Protein AF-A0A373VS56-F1 (afdb_monomer_lite)

Foldseek 3Di:
DVVVCVPCVVVVVVVVVVVVVVVVVVVVCVVVVVVPDDPDPPPPDPVVVVVVVVVVLFEKDKDADQEAEAEQPPPVDDPLVRIWIATSVRHTPSVQKDKDWDDDSNDFDKTKIKIWGAHPVRDIDIGIHIYGRD

Secondary structure (DSSP, 8-state):
-HHHHHHHHHHHHHHHHHHHHHHHHHHHHHHHHHHHS-----SPPHHHHHHHHHHHHT--EEES-SEEEE-TT-TT--GGGG-EEE-TTS-B-GGG-EEE----TTS-EEEEEEEEEE-TTS-EEEEEEEEEE-

Sequence (134 aa):
MEVFLSEHGQTIQYAVIGVIIVALISIITNTSIKKIMPAYNCEGSNTNREFSEEYKKKCPIIVGDDVIYVTYLDKSFDVTNQISARDYDGKDITDKLKIYGDVDVFHRGVYNIKCIVRGESGIKSIRNMNVVVE

pLDDT: mean 85.45, std 12.65, range [51.25, 96.94]

Structure (mmCIF, N/CA/C/O backbone):
data_AF-A0A373VS56-F1
#
_entry.id   AF-A0A373VS56-F1
#
loop_
_atom_site.group_PDB
_atom_site.id
_atom_site.type_symbol
_atom_site.label_atom_id
_atom_site.label_alt_id
_atom_site.label_comp_id
_atom_site.label_asym_id
_atom_site.label_entity_id
_atom_site.label_seq_id
_atom_site.pdbx_PDB_ins_code
_atom_site.Cartn_x
_atom_site.Cartn_y
_atom_site.Cartn_z
_atom_site.occupancy
_atom_site.B_iso_or_equiv
_atom_site.auth_seq_id
_atom_site.auth_comp_id
_atom_site.auth_asym_id
_atom_site.auth_atom_id
_atom_site.pdbx_PDB_model_num
ATOM 1 N N . MET A 1 1 ? 10.595 -31.840 -73.705 1.00 51.25 1 MET A N 1
ATOM 2 C CA . MET A 1 1 ? 11.335 -30.992 -72.742 1.00 51.25 1 MET A CA 1
ATOM 3 C C . MET A 1 1 ? 12.158 -29.913 -73.447 1.00 51.25 1 MET A C 1
ATOM 5 O O . MET A 1 1 ? 12.313 -28.844 -72.885 1.00 51.25 1 MET A O 1
ATOM 9 N N . GLU A 1 2 ? 12.610 -30.142 -74.686 1.00 51.72 2 GLU A N 1
ATOM 10 C CA . GLU A 1 2 ? 13.379 -29.150 -75.461 1.00 51.72 2 GLU A CA 1
ATOM 11 C C . GLU A 1 2 ? 12.526 -28.016 -76.066 1.00 51.72 2 GLU A C 1
ATOM 13 O O . GLU A 1 2 ? 12.972 -26.878 -76.107 1.00 51.72 2 GLU A O 1
ATOM 18 N N . VAL A 1 3 ? 11.265 -28.280 -76.434 1.00 51.56 3 VAL A N 1
ATOM 19 C CA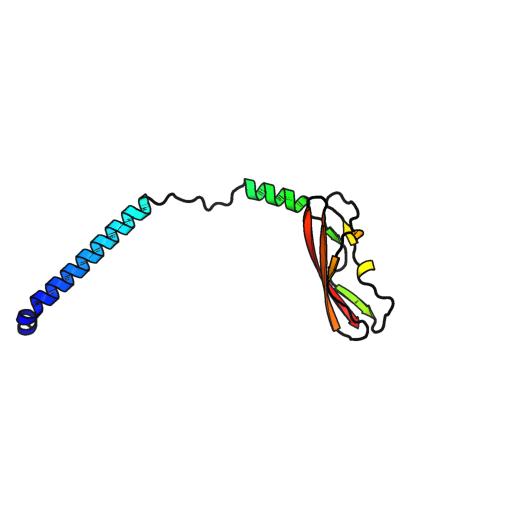 . VAL A 1 3 ? 10.365 -27.271 -77.046 1.00 51.56 3 VAL A CA 1
ATOM 20 C C . VAL A 1 3 ? 9.879 -26.204 -76.045 1.00 51.56 3 VAL A C 1
ATOM 22 O O . VAL A 1 3 ? 9.588 -25.076 -76.417 1.00 51.56 3 VAL A O 1
ATOM 25 N N . PHE A 1 4 ? 9.846 -26.517 -74.744 1.00 52.69 4 PHE A N 1
ATOM 26 C CA . PHE A 1 4 ? 9.413 -25.568 -73.701 1.00 52.69 4 PHE A CA 1
ATOM 27 C C . PHE A 1 4 ? 10.501 -24.530 -73.368 1.00 52.69 4 PHE A C 1
ATOM 29 O O . PHE A 1 4 ? 10.212 -23.422 -72.920 1.00 52.69 4 PHE A O 1
ATOM 36 N N . LEU A 1 5 ? 11.768 -24.887 -73.611 1.00 53.88 5 LEU A N 1
ATOM 37 C CA . LEU A 1 5 ? 12.928 -24.022 -73.403 1.00 53.88 5 LEU A CA 1
ATOM 38 C C . LEU A 1 5 ? 13.163 -23.064 -74.582 1.00 53.88 5 LEU A C 1
ATOM 40 O O . LEU A 1 5 ? 13.807 -22.040 -74.383 1.00 53.88 5 LEU A O 1
ATOM 44 N N . SER A 1 6 ? 12.631 -23.339 -75.781 1.00 57.75 6 SER A N 1
ATOM 45 C CA . SER A 1 6 ? 12.820 -22.463 -76.948 1.00 57.75 6 SER A CA 1
ATOM 46 C C . SER A 1 6 ? 11.891 -21.244 -76.970 1.00 57.75 6 SER A C 1
ATOM 48 O O . SER A 1 6 ? 12.326 -20.183 -77.405 1.00 57.75 6 SER A O 1
ATOM 50 N N . GLU A 1 7 ? 10.648 -21.350 -76.478 1.00 61.88 7 GLU A N 1
ATOM 51 C CA . GLU A 1 7 ? 9.705 -20.209 -76.432 1.00 61.88 7 GLU A CA 1
ATOM 52 C C . GLU A 1 7 ? 9.760 -19.414 -75.117 1.00 61.88 7 GLU A C 1
ATOM 54 O O . GLU A 1 7 ? 9.569 -18.200 -75.120 1.00 61.88 7 GLU A O 1
ATOM 59 N N . HIS A 1 8 ? 10.061 -20.064 -73.986 1.00 62.69 8 HIS A N 1
ATOM 60 C CA . HIS A 1 8 ? 10.073 -19.423 -72.660 1.00 62.69 8 HIS A CA 1
ATOM 61 C C . HIS A 1 8 ? 11.460 -19.369 -71.999 1.00 62.69 8 HIS A C 1
ATOM 63 O O . HIS A 1 8 ? 11.596 -18.848 -70.889 1.00 62.69 8 HIS A O 1
ATOM 69 N N . GLY A 1 9 ? 12.512 -19.866 -72.663 1.00 67.75 9 GLY A N 1
ATOM 70 C CA . GLY A 1 9 ? 13.869 -19.939 -72.106 1.00 67.75 9 GLY A CA 1
ATOM 71 C C . GLY A 1 9 ? 14.466 -18.583 -71.743 1.00 67.75 9 GLY A C 1
ATOM 72 O O . GLY A 1 9 ? 15.095 -18.463 -70.695 1.00 67.75 9 GLY A O 1
ATOM 73 N N . GLN A 1 10 ? 14.202 -17.540 -72.538 1.00 72.44 10 GLN A N 1
ATOM 74 C CA . GLN A 1 10 ? 14.635 -16.177 -72.209 1.00 72.44 10 GLN A CA 1
ATOM 75 C C . GLN A 1 10 ? 13.949 -15.657 -70.942 1.00 72.44 10 GLN A C 1
ATOM 77 O O . GLN A 1 10 ? 14.613 -15.117 -70.062 1.00 72.44 10 GLN A O 1
ATOM 82 N N . THR A 1 11 ? 12.638 -15.866 -70.796 1.00 76.06 11 THR A N 1
ATOM 83 C CA . THR A 1 11 ? 11.886 -15.452 -69.601 1.00 76.06 11 THR A CA 1
ATOM 84 C C . THR A 1 11 ? 12.387 -16.168 -68.347 1.00 76.06 11 THR A C 1
ATOM 86 O O . THR A 1 11 ? 12.578 -15.530 -67.312 1.00 76.06 11 THR A O 1
ATOM 89 N N . ILE A 1 12 ? 12.671 -17.471 -68.444 1.00 80.69 12 ILE A N 1
ATOM 90 C CA . ILE A 1 12 ? 13.247 -18.260 -67.346 1.00 80.69 12 ILE A CA 1
ATOM 91 C C . ILE A 1 12 ? 14.658 -17.757 -67.009 1.00 80.69 12 ILE A C 1
ATOM 93 O O . ILE A 1 12 ? 14.987 -17.584 -65.837 1.00 80.69 12 ILE A O 1
ATOM 97 N N . GLN A 1 13 ? 15.476 -17.440 -68.014 1.00 80.00 13 GLN A N 1
ATOM 98 C CA . GLN A 1 13 ? 16.820 -16.900 -67.815 1.00 80.00 13 GLN A CA 1
ATOM 99 C C . GLN A 1 13 ? 16.796 -15.525 -67.126 1.00 80.00 13 GLN A C 1
ATOM 101 O O . GLN A 1 13 ? 17.538 -15.313 -66.167 1.00 80.00 13 GLN A O 1
ATOM 106 N N . TYR A 1 14 ? 15.922 -14.605 -67.549 1.00 84.81 14 TYR A N 1
ATOM 107 C CA . TYR A 1 14 ? 15.771 -13.299 -66.895 1.00 84.81 14 TYR A CA 1
ATOM 108 C C . TYR A 1 14 ? 15.230 -13.420 -65.466 1.00 84.81 14 TYR A C 1
ATOM 110 O O . TYR A 1 14 ? 15.678 -12.683 -64.587 1.00 84.81 14 TYR A O 1
ATOM 118 N N . ALA A 1 15 ? 14.331 -14.374 -65.200 1.00 85.06 15 ALA A N 1
ATOM 119 C CA . ALA A 1 15 ? 13.852 -14.651 -63.847 1.00 85.06 15 ALA A CA 1
ATOM 120 C C . ALA A 1 15 ? 14.990 -15.132 -62.930 1.00 85.06 15 ALA A C 1
ATOM 122 O O . ALA A 1 15 ? 15.138 -14.629 -61.816 1.00 85.06 15 ALA A O 1
ATOM 123 N N . VAL A 1 16 ? 15.844 -16.041 -63.414 1.00 87.56 16 VAL A N 1
ATOM 124 C CA . VAL A 1 16 ? 17.015 -16.530 -62.665 1.00 87.56 16 VAL A CA 1
ATOM 125 C C . VAL A 1 16 ? 18.009 -15.396 -62.391 1.00 87.56 16 VAL A C 1
ATOM 127 O O . VAL A 1 16 ? 18.465 -15.244 -61.259 1.00 87.56 16 VAL A O 1
ATOM 130 N N . ILE A 1 17 ? 18.294 -14.547 -63.384 1.00 88.19 17 ILE A N 1
ATOM 131 C CA . ILE A 1 17 ? 19.169 -13.375 -63.214 1.00 88.19 17 ILE A CA 1
ATOM 132 C C . ILE A 1 17 ? 18.586 -12.398 -62.182 1.00 88.19 17 ILE A C 1
ATOM 134 O O . ILE A 1 17 ? 19.315 -11.915 -61.316 1.00 88.19 17 ILE A O 1
ATOM 138 N N . GLY A 1 18 ? 17.275 -12.141 -62.222 1.00 86.56 18 GLY A N 1
ATOM 139 C CA . GLY A 1 18 ? 16.598 -11.267 -61.263 1.00 86.56 18 GLY A CA 1
ATOM 140 C C . GLY A 1 18 ? 16.722 -11.760 -59.819 1.00 86.56 18 GLY A C 1
ATOM 141 O O . GLY A 1 18 ? 17.063 -10.981 -58.929 1.00 86.56 18 GLY A O 1
ATOM 142 N N . VAL A 1 19 ? 16.532 -13.063 -59.588 1.00 90.12 19 VAL A N 1
ATOM 143 C CA . VAL A 1 19 ? 16.689 -13.674 -58.256 1.00 90.12 19 VAL A CA 1
ATOM 144 C C . VAL A 1 19 ? 18.132 -13.554 -57.753 1.00 90.12 19 VAL A C 1
ATOM 146 O O . VAL A 1 19 ? 18.351 -13.228 -56.586 1.00 90.12 19 VAL A O 1
ATOM 149 N N . ILE A 1 20 ? 19.120 -13.749 -58.633 1.00 90.94 20 ILE A N 1
ATOM 150 C CA . ILE A 1 20 ? 20.543 -13.608 -58.289 1.00 90.94 20 ILE A CA 1
ATOM 151 C C . ILE A 1 20 ? 20.872 -12.160 -57.899 1.00 90.94 20 ILE A C 1
ATOM 153 O O . ILE A 1 20 ? 21.544 -11.936 -56.894 1.00 90.94 20 ILE A O 1
ATOM 157 N N . ILE A 1 21 ? 20.367 -11.167 -58.638 1.00 90.44 21 ILE A N 1
ATOM 158 C CA . ILE A 1 21 ? 20.598 -9.745 -58.334 1.00 90.44 21 ILE A CA 1
ATOM 159 C C . ILE A 1 21 ? 20.005 -9.369 -56.971 1.00 90.44 21 ILE A C 1
ATOM 161 O O . ILE A 1 21 ? 20.679 -8.721 -56.167 1.00 90.44 21 ILE A O 1
ATOM 165 N N . VAL A 1 22 ? 18.778 -9.809 -56.673 1.00 90.69 22 VAL A N 1
ATOM 166 C CA . VAL A 1 22 ? 18.138 -9.557 -55.371 1.00 90.69 22 VAL A CA 1
ATOM 167 C C . VAL A 1 22 ? 18.955 -10.178 -54.236 1.00 90.69 22 VAL A C 1
ATOM 169 O O . VAL A 1 22 ? 19.227 -9.502 -53.244 1.00 90.69 22 VAL A O 1
ATOM 172 N N . ALA A 1 23 ? 19.425 -11.417 -54.406 1.00 87.19 23 ALA A N 1
ATOM 173 C CA . ALA A 1 23 ? 20.260 -12.086 -53.411 1.00 87.19 23 ALA A CA 1
ATOM 174 C C . ALA A 1 23 ? 21.569 -11.321 -53.141 1.00 87.19 23 ALA A C 1
ATOM 176 O O . ALA A 1 23 ? 21.948 -11.132 -51.983 1.00 87.19 23 ALA A O 1
ATOM 177 N N . LEU A 1 24 ? 22.232 -10.817 -54.188 1.00 88.56 24 LEU A N 1
ATOM 178 C CA . LEU A 1 24 ? 23.459 -10.028 -54.051 1.00 88.56 24 LEU A CA 1
ATOM 179 C C . LEU A 1 24 ? 23.217 -8.716 -53.287 1.00 88.56 24 LEU A C 1
ATOM 181 O O . LEU A 1 24 ? 23.979 -8.387 -52.376 1.00 88.56 24 LEU A O 1
ATOM 185 N N . ILE A 1 25 ? 22.127 -8.002 -53.586 1.00 85.88 25 ILE A N 1
ATOM 186 C CA . ILE A 1 25 ? 21.759 -6.760 -52.885 1.00 85.88 25 ILE A CA 1
ATOM 187 C C . ILE A 1 25 ? 21.465 -7.036 -51.399 1.00 85.88 25 ILE A C 1
ATOM 189 O O . ILE A 1 25 ? 21.918 -6.291 -50.523 1.00 85.88 25 ILE A O 1
ATOM 193 N N . SER A 1 26 ? 20.768 -8.131 -51.079 1.00 84.00 26 SER A N 1
ATOM 194 C CA . SER A 1 26 ? 20.494 -8.531 -49.691 1.00 84.00 26 SER A CA 1
ATOM 195 C C . SER A 1 26 ? 21.768 -8.865 -48.903 1.00 84.00 26 SER A C 1
ATOM 197 O O . SER A 1 26 ? 21.888 -8.501 -47.733 1.00 84.00 26 SER A O 1
ATOM 199 N N . ILE A 1 27 ? 22.753 -9.514 -49.531 1.00 84.56 27 ILE A N 1
ATOM 200 C CA . ILE A 1 27 ? 24.039 -9.841 -48.890 1.00 84.56 27 ILE A CA 1
ATOM 201 C C . ILE A 1 27 ? 24.847 -8.565 -48.587 1.00 84.56 27 ILE A C 1
ATOM 203 O O . ILE A 1 27 ? 25.378 -8.404 -47.481 1.00 84.56 27 ILE A O 1
ATOM 207 N N . ILE A 1 28 ? 24.909 -7.631 -49.541 1.00 80.50 28 ILE A N 1
ATOM 208 C CA . ILE A 1 28 ? 25.659 -6.370 -49.403 1.00 80.50 28 ILE A CA 1
ATOM 209 C C . ILE A 1 28 ? 25.057 -5.486 -48.303 1.00 80.50 28 ILE A C 1
ATOM 211 O O . ILE A 1 28 ? 25.779 -4.942 -47.461 1.00 80.50 28 ILE A O 1
ATOM 215 N N . THR A 1 29 ? 23.730 -5.365 -48.277 1.00 75.44 29 THR A N 1
ATOM 216 C CA . THR A 1 29 ? 23.024 -4.552 -47.275 1.00 75.44 29 THR A CA 1
ATOM 217 C C . THR A 1 29 ? 23.165 -5.132 -45.864 1.00 75.44 29 THR A C 1
ATOM 219 O O . THR A 1 29 ? 23.455 -4.385 -44.932 1.00 75.44 29 THR A O 1
ATOM 222 N N . ASN A 1 30 ? 23.078 -6.456 -45.691 1.00 74.44 30 ASN A N 1
ATOM 223 C CA . ASN A 1 30 ? 23.233 -7.121 -44.388 1.00 74.44 30 ASN A CA 1
ATOM 224 C C . ASN A 1 30 ? 24.63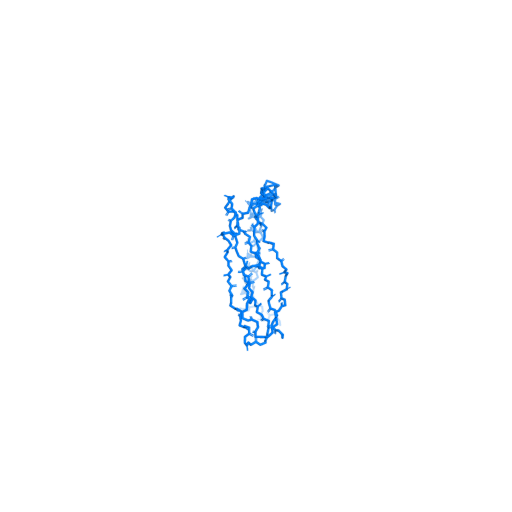4 -6.919 -43.772 1.00 74.44 30 ASN A C 1
ATOM 226 O O . ASN A 1 30 ? 24.761 -6.656 -42.577 1.00 74.44 30 ASN A O 1
ATOM 230 N N . THR A 1 31 ? 25.694 -7.006 -44.580 1.00 72.06 31 THR A N 1
ATOM 231 C CA . THR A 1 31 ? 27.082 -6.850 -44.103 1.00 72.06 31 THR A CA 1
ATOM 232 C C . THR A 1 31 ? 27.436 -5.397 -43.784 1.00 72.06 31 THR A C 1
ATOM 234 O O . THR A 1 31 ? 28.057 -5.121 -42.756 1.00 72.06 31 THR A O 1
ATOM 237 N N . SER A 1 32 ? 26.998 -4.460 -44.626 1.00 71.62 32 SER A N 1
ATOM 238 C CA . SER A 1 32 ? 27.306 -3.035 -44.470 1.00 71.62 32 SER A CA 1
ATOM 239 C C . SER A 1 32 ? 26.543 -2.410 -43.305 1.00 71.62 32 SER A C 1
ATOM 241 O O . SER A 1 32 ? 27.134 -1.683 -42.509 1.00 71.62 32 SER A O 1
ATOM 243 N N . ILE A 1 33 ? 25.254 -2.740 -43.150 1.00 63.28 33 ILE A N 1
ATOM 244 C CA . ILE A 1 33 ? 24.426 -2.204 -42.061 1.00 63.28 33 ILE A CA 1
ATOM 245 C C . ILE A 1 33 ? 24.962 -2.683 -40.710 1.00 63.28 33 ILE A C 1
ATOM 247 O O . ILE A 1 33 ? 25.185 -1.853 -39.835 1.00 63.28 33 ILE A O 1
ATOM 251 N N . LYS A 1 34 ? 25.284 -3.977 -40.557 1.00 64.75 34 LYS A N 1
ATOM 252 C CA . LYS A 1 34 ? 25.825 -4.532 -39.300 1.00 64.75 34 LYS A CA 1
ATOM 253 C C . LYS A 1 34 ? 27.132 -3.885 -38.843 1.00 64.75 34 LYS A C 1
ATOM 255 O O . LYS A 1 34 ? 27.351 -3.779 -37.644 1.00 64.75 34 LYS A O 1
ATOM 260 N N . LYS A 1 35 ? 27.984 -3.437 -39.773 1.00 67.56 35 LYS A N 1
ATOM 261 C CA . LYS A 1 35 ? 29.250 -2.756 -39.451 1.00 67.56 35 LYS A CA 1
ATOM 262 C C . LYS A 1 35 ? 29.046 -1.314 -38.965 1.00 67.56 35 LYS A C 1
ATOM 264 O O . LYS A 1 35 ? 29.901 -0.791 -38.258 1.00 67.56 35 LYS A O 1
ATOM 269 N N . ILE A 1 36 ? 27.942 -0.678 -39.358 1.00 68.31 36 ILE A N 1
ATOM 270 C CA . ILE A 1 36 ? 27.607 0.710 -38.999 1.00 68.31 36 ILE A CA 1
ATOM 271 C C . ILE A 1 36 ? 26.799 0.764 -37.694 1.00 68.31 36 ILE A C 1
ATOM 273 O O . ILE A 1 36 ? 26.751 1.812 -37.054 1.00 68.31 36 ILE A O 1
ATOM 277 N N . MET A 1 37 ? 26.183 -0.346 -37.266 1.00 65.50 37 MET A N 1
ATOM 278 C CA . MET A 1 37 ? 25.456 -0.376 -35.998 1.00 65.50 37 MET A CA 1
ATOM 279 C C . MET A 1 37 ? 26.451 -0.284 -34.833 1.00 65.50 37 MET A C 1
ATOM 281 O O . MET A 1 37 ? 27.271 -1.191 -34.669 1.00 65.50 37 MET A O 1
ATOM 285 N N . PRO A 1 38 ? 26.399 0.769 -33.999 1.00 66.44 38 PRO A N 1
ATOM 286 C CA . PRO A 1 38 ? 27.148 0.757 -32.756 1.00 66.44 38 PRO A CA 1
ATOM 287 C C . PRO A 1 38 ? 26.604 -0.378 -31.883 1.00 66.44 38 PRO A C 1
ATOM 289 O O . PRO A 1 38 ? 25.388 -0.546 -31.755 1.00 66.44 38 PRO A O 1
ATOM 292 N N . ALA A 1 39 ? 27.497 -1.162 -31.280 1.00 69.75 39 ALA A N 1
ATOM 293 C CA . ALA A 1 39 ? 27.104 -2.089 -30.230 1.00 69.75 39 ALA A CA 1
ATOM 294 C C . ALA A 1 39 ? 26.544 -1.254 -29.071 1.00 69.75 39 ALA A C 1
ATOM 296 O O . ALA A 1 39 ? 27.285 -0.532 -28.401 1.00 69.75 39 ALA A O 1
ATOM 297 N N . TYR A 1 40 ? 25.226 -1.284 -28.886 1.00 60.06 40 TYR A N 1
ATOM 298 C CA . TYR A 1 40 ? 24.602 -0.616 -27.757 1.00 60.06 40 TYR A CA 1
ATOM 299 C C . TYR A 1 40 ? 24.876 -1.455 -26.510 1.00 60.06 40 TYR A C 1
ATOM 301 O O . TYR A 1 40 ? 24.673 -2.669 -26.511 1.00 60.06 40 TYR A O 1
ATOM 309 N N . ASN A 1 41 ? 25.393 -0.821 -25.458 1.00 61.94 41 ASN A N 1
ATOM 310 C CA . ASN A 1 41 ? 25.606 -1.505 -24.194 1.00 61.94 41 ASN A CA 1
ATOM 311 C C . ASN A 1 41 ? 24.237 -1.796 -23.560 1.00 61.94 41 ASN A C 1
ATOM 313 O O . ASN A 1 41 ? 23.552 -0.878 -23.108 1.00 61.94 41 ASN A O 1
ATOM 317 N N . CYS A 1 42 ? 23.827 -3.064 -23.589 1.00 60.78 42 CYS A N 1
ATOM 318 C CA . CYS A 1 42 ? 22.600 -3.549 -22.957 1.00 60.78 42 CYS A CA 1
ATOM 319 C C . CYS A 1 42 ? 22.799 -3.886 -21.477 1.00 60.78 42 CYS A C 1
ATOM 321 O O . CYS A 1 42 ? 21.828 -4.241 -20.808 1.00 60.78 42 CYS A O 1
ATOM 323 N N . GLU A 1 43 ? 24.040 -3.873 -20.980 1.00 67.19 43 GLU A N 1
ATOM 324 C CA . GLU A 1 43 ? 24.311 -4.159 -19.578 1.00 67.19 43 GLU A CA 1
ATOM 325 C C . GLU A 1 43 ? 23.732 -3.027 -18.730 1.00 67.19 43 GLU A C 1
ATOM 327 O O . GLU A 1 43 ? 23.955 -1.840 -18.984 1.00 67.19 43 GLU A O 1
ATOM 332 N N . GLY A 1 44 ? 22.929 -3.394 -17.730 1.00 58.31 44 GLY A N 1
ATOM 333 C CA . GLY A 1 44 ? 22.353 -2.423 -16.811 1.00 58.31 44 GLY A CA 1
ATOM 334 C C . GLY A 1 44 ? 23.462 -1.620 -16.132 1.00 58.31 44 GLY A C 1
ATOM 335 O O . GLY A 1 44 ? 24.381 -2.193 -15.556 1.00 58.31 44 GLY A O 1
ATOM 336 N N . SER A 1 45 ? 23.378 -0.289 -16.194 1.00 65.31 45 SER A N 1
ATOM 337 C CA . SER A 1 45 ? 24.352 0.588 -15.537 1.00 65.31 45 SER A CA 1
ATOM 338 C C . SER A 1 45 ? 24.422 0.301 -14.033 1.00 65.31 45 SER A C 1
ATOM 340 O O . SER A 1 45 ? 23.401 0.351 -13.342 1.00 65.31 45 SER A O 1
ATOM 342 N N . ASN A 1 46 ? 25.629 0.066 -13.507 1.00 67.62 46 ASN A N 1
ATOM 343 C CA . ASN A 1 46 ? 25.859 -0.105 -12.067 1.00 67.62 46 ASN A CA 1
ATOM 344 C C . ASN A 1 46 ? 25.371 1.110 -11.258 1.00 67.62 46 ASN A C 1
ATOM 346 O O . ASN A 1 46 ? 24.834 0.946 -10.165 1.00 67.62 46 ASN A O 1
ATOM 350 N N . THR A 1 47 ? 25.446 2.312 -11.839 1.00 68.56 47 THR A N 1
ATOM 351 C CA . THR A 1 47 ? 24.949 3.558 -11.238 1.00 68.56 47 THR A CA 1
ATOM 352 C C . THR A 1 47 ? 23.435 3.524 -11.016 1.00 68.56 47 THR A C 1
ATOM 354 O O . THR A 1 47 ? 22.941 4.026 -10.009 1.00 68.56 47 THR A O 1
ATOM 357 N N . ASN A 1 48 ? 22.682 2.874 -11.912 1.00 72.25 48 ASN A N 1
ATOM 358 C CA . ASN A 1 48 ? 21.236 2.718 -11.741 1.00 72.25 48 ASN A CA 1
ATOM 359 C C . ASN A 1 48 ? 20.913 1.773 -10.577 1.00 72.25 48 ASN A C 1
ATOM 361 O O . ASN A 1 48 ? 19.923 1.986 -9.875 1.00 72.25 48 ASN A O 1
ATOM 365 N N . ARG A 1 49 ? 21.744 0.744 -10.354 1.00 78.00 49 ARG A N 1
ATOM 366 C CA . ARG A 1 49 ? 21.566 -0.195 -9.239 1.00 78.00 49 ARG A CA 1
ATOM 367 C C . ARG A 1 49 ? 21.784 0.505 -7.900 1.00 78.00 49 ARG A C 1
ATOM 369 O O . ARG A 1 49 ? 20.907 0.430 -7.045 1.00 78.00 49 ARG A O 1
ATOM 376 N N . GLU A 1 50 ? 22.882 1.241 -7.752 1.00 81.12 50 GLU A N 1
ATOM 377 C CA . GLU A 1 50 ? 23.190 2.007 -6.533 1.00 81.12 50 GLU A CA 1
ATOM 378 C C . GLU A 1 50 ? 22.099 3.038 -6.214 1.00 81.12 50 GLU A C 1
ATOM 380 O O . GLU A 1 50 ? 21.593 3.081 -5.093 1.00 81.12 50 GLU A O 1
ATOM 385 N N . PHE A 1 51 ? 21.652 3.789 -7.224 1.00 80.69 51 PHE A N 1
ATOM 386 C CA . PHE A 1 51 ? 20.541 4.727 -7.079 1.00 80.69 51 PHE A CA 1
ATOM 387 C C . PHE A 1 51 ? 19.254 4.017 -6.632 1.00 80.69 51 PHE A C 1
ATOM 389 O O . PHE A 1 51 ? 18.574 4.468 -5.714 1.00 80.69 51 PHE A O 1
ATOM 396 N N . SER A 1 52 ? 18.922 2.866 -7.223 1.00 82.81 52 SER A N 1
ATOM 397 C CA . SER A 1 52 ? 17.722 2.116 -6.829 1.00 82.81 52 SER A CA 1
ATOM 398 C C . SER A 1 52 ? 17.776 1.613 -5.381 1.00 82.81 52 SER A C 1
ATOM 400 O O . SER A 1 52 ? 16.764 1.655 -4.678 1.00 82.81 52 SER A O 1
ATOM 402 N N . GLU A 1 53 ? 18.948 1.183 -4.907 1.00 85.12 53 GLU A N 1
ATOM 403 C CA . GLU A 1 53 ? 19.139 0.702 -3.536 1.00 85.12 53 GLU A CA 1
ATOM 404 C C . GLU A 1 53 ? 19.035 1.839 -2.519 1.00 85.12 53 GLU A C 1
ATOM 406 O O . GLU A 1 53 ? 18.395 1.677 -1.475 1.00 85.12 53 GLU A O 1
ATOM 411 N N . GLU A 1 54 ? 19.575 3.015 -2.846 1.00 85.62 54 GLU A N 1
ATOM 412 C CA . GLU A 1 54 ? 19.437 4.205 -2.008 1.00 85.62 54 GLU A CA 1
ATOM 413 C C . GLU A 1 54 ? 17.965 4.614 -1.849 1.00 85.62 54 GLU A C 1
ATOM 415 O O . GLU A 1 54 ? 17.502 4.883 -0.737 1.00 85.62 54 GLU A O 1
ATOM 420 N N . TYR A 1 55 ? 17.201 4.609 -2.944 1.00 83.06 55 TYR A N 1
ATOM 421 C CA . TYR A 1 55 ? 15.776 4.944 -2.914 1.00 83.06 55 TYR A CA 1
ATOM 422 C C . TYR A 1 55 ? 14.968 3.897 -2.156 1.00 83.06 55 TYR A C 1
ATOM 424 O O . TYR A 1 55 ? 14.095 4.256 -1.369 1.00 83.06 55 TYR A O 1
ATOM 432 N N . LYS A 1 56 ? 15.299 2.612 -2.320 1.00 84.06 56 LYS A N 1
ATOM 433 C CA . LYS A 1 56 ? 14.652 1.522 -1.583 1.00 84.06 56 LYS A CA 1
ATOM 434 C C . LYS A 1 56 ? 14.822 1.675 -0.071 1.00 84.06 56 LYS A C 1
ATOM 436 O O . LYS A 1 56 ? 13.899 1.367 0.678 1.00 84.06 56 LYS A O 1
ATOM 441 N N . LYS A 1 57 ? 15.969 2.196 0.377 1.00 87.69 57 LYS A N 1
ATOM 442 C CA . LYS A 1 57 ? 16.227 2.498 1.792 1.00 87.69 57 LYS A CA 1
ATOM 443 C C . LYS A 1 57 ? 15.425 3.699 2.305 1.00 87.69 57 LYS A C 1
ATOM 445 O O . LYS A 1 57 ? 15.184 3.776 3.500 1.00 87.69 57 LYS A O 1
ATOM 450 N N . LYS A 1 58 ? 15.010 4.613 1.424 1.00 91.19 58 LYS A N 1
ATOM 451 C CA . LYS A 1 58 ? 14.236 5.827 1.741 1.00 91.19 58 LYS A CA 1
ATOM 452 C C . LYS A 1 58 ? 12.718 5.651 1.573 1.00 91.19 58 LYS A C 1
ATOM 454 O O . LYS A 1 58 ? 11.982 6.641 1.593 1.00 91.19 58 LYS A O 1
ATOM 459 N N . CYS A 1 59 ? 12.248 4.419 1.367 1.00 91.50 59 CYS A N 1
ATOM 460 C CA . CYS A 1 59 ? 10.827 4.114 1.253 1.00 91.50 59 CYS A CA 1
ATOM 461 C C . CYS A 1 59 ? 10.149 4.126 2.633 1.00 91.50 59 CYS A C 1
ATOM 463 O O . CYS A 1 59 ? 10.648 3.472 3.550 1.00 91.50 59 CYS A O 1
ATOM 465 N N . PRO A 1 60 ? 8.978 4.769 2.770 1.00 95.81 60 PRO A N 1
ATOM 466 C CA . PRO A 1 60 ? 8.166 4.621 3.969 1.00 95.81 60 PRO A CA 1
ATOM 467 C C . PRO A 1 60 ? 7.606 3.195 4.082 1.00 95.81 60 PRO A C 1
ATOM 469 O O . PRO A 1 60 ? 7.415 2.499 3.081 1.00 95.81 60 PRO A O 1
ATOM 472 N N . ILE A 1 61 ? 7.293 2.769 5.298 1.00 94.94 61 ILE A N 1
ATOM 473 C CA . ILE A 1 61 ? 6.778 1.441 5.629 1.00 94.94 61 ILE A CA 1
ATOM 474 C C . ILE A 1 61 ? 5.353 1.584 6.167 1.00 94.94 61 ILE A C 1
ATOM 476 O O . ILE A 1 61 ? 5.106 2.352 7.094 1.00 94.94 61 ILE A O 1
ATOM 480 N N . ILE A 1 62 ? 4.417 0.824 5.594 1.00 96.12 62 ILE A N 1
ATOM 481 C CA . ILE A 1 62 ? 3.042 0.703 6.097 1.00 96.12 62 ILE A CA 1
ATOM 482 C C . ILE A 1 62 ? 2.993 -0.521 7.013 1.00 96.12 62 ILE A C 1
ATOM 484 O O . ILE A 1 62 ? 3.262 -1.633 6.555 1.00 96.12 62 ILE A O 1
ATOM 488 N N . VAL A 1 63 ? 2.657 -0.321 8.283 1.00 94.75 63 VAL A N 1
ATOM 489 C CA . VAL A 1 63 ? 2.587 -1.349 9.329 1.00 94.75 63 VAL A CA 1
ATOM 490 C C . VAL A 1 63 ? 1.125 -1.725 9.569 1.00 94.75 63 VAL A C 1
ATOM 492 O O . VAL A 1 63 ? 0.261 -0.858 9.640 1.00 94.75 63 VAL A O 1
ATOM 495 N N . GLY A 1 64 ? 0.860 -3.023 9.669 1.00 93.12 64 GLY A N 1
ATOM 496 C CA . GLY A 1 64 ? -0.477 -3.610 9.772 1.00 93.12 64 GLY A CA 1
ATOM 497 C C . GLY A 1 64 ? -0.459 -5.058 9.286 1.00 93.12 64 GLY A C 1
ATOM 498 O O . GLY A 1 64 ? 0.540 -5.491 8.693 1.00 93.12 64 GLY A O 1
ATOM 499 N N . ASP A 1 65 ? -1.544 -5.786 9.515 1.00 94.25 65 ASP A N 1
ATOM 500 C CA . ASP A 1 65 ? -1.674 -7.191 9.122 1.00 94.25 65 ASP A CA 1
ATOM 501 C C . ASP A 1 65 ? -2.132 -7.338 7.668 1.00 94.25 65 ASP A C 1
ATOM 503 O O . ASP A 1 65 ? -2.950 -6.566 7.178 1.00 94.25 65 ASP A O 1
ATOM 507 N N . ASP A 1 66 ? -1.633 -8.346 6.952 1.00 92.75 66 ASP A N 1
ATOM 508 C CA . ASP A 1 66 ? -2.063 -8.583 5.563 1.00 92.75 66 ASP A CA 1
ATOM 509 C C . ASP A 1 66 ? -3.539 -9.001 5.471 1.00 92.75 66 ASP A C 1
ATOM 511 O O . ASP A 1 66 ? -4.193 -8.759 4.450 1.00 92.75 66 ASP A O 1
ATOM 515 N N . VAL A 1 67 ? -4.060 -9.616 6.538 1.00 95.50 67 VAL A N 1
ATOM 516 C CA . VAL A 1 67 ? -5.453 -10.043 6.672 1.00 95.50 67 VAL A CA 1
ATOM 517 C C . VAL A 1 67 ? -5.982 -9.622 8.040 1.00 95.50 67 VAL A C 1
ATOM 519 O O . VAL A 1 67 ? -5.410 -9.998 9.059 1.00 95.50 67 VAL A O 1
ATOM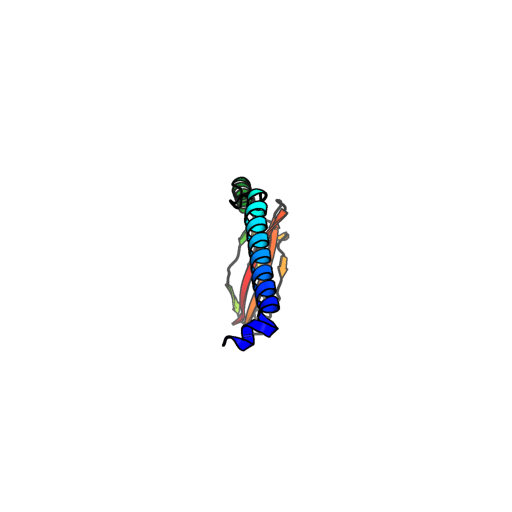 522 N N . ILE A 1 68 ? -7.085 -8.878 8.054 1.00 94.38 68 ILE A N 1
ATOM 523 C CA . ILE A 1 68 ? -7.778 -8.419 9.263 1.00 94.38 68 ILE A CA 1
ATOM 524 C C . ILE A 1 68 ? -9.117 -9.153 9.348 1.00 94.38 68 ILE A C 1
ATOM 526 O O . ILE A 1 68 ? -9.894 -9.121 8.394 1.00 94.38 68 ILE A O 1
ATOM 530 N N . TYR A 1 69 ? -9.396 -9.799 10.477 1.00 94.75 69 TYR A N 1
ATOM 531 C CA . TYR A 1 69 ? -10.669 -10.480 10.723 1.00 94.75 69 TYR A CA 1
ATOM 532 C C . TYR A 1 69 ? -11.605 -9.577 11.523 1.00 94.75 69 TYR A C 1
ATOM 534 O O . TYR A 1 69 ? -11.193 -8.962 12.507 1.00 94.75 69 TYR A O 1
ATOM 542 N N . VAL A 1 70 ? -12.861 -9.498 11.092 1.00 94.81 70 VAL A N 1
ATOM 543 C CA . VAL A 1 70 ? -13.894 -8.643 11.679 1.00 94.81 70 VAL A CA 1
ATOM 544 C C . VAL A 1 70 ? -15.133 -9.474 11.941 1.00 94.81 70 VAL A C 1
ATOM 546 O O . VAL A 1 70 ? -15.593 -10.216 11.075 1.00 94.81 70 VAL A O 1
ATOM 549 N N . THR A 1 71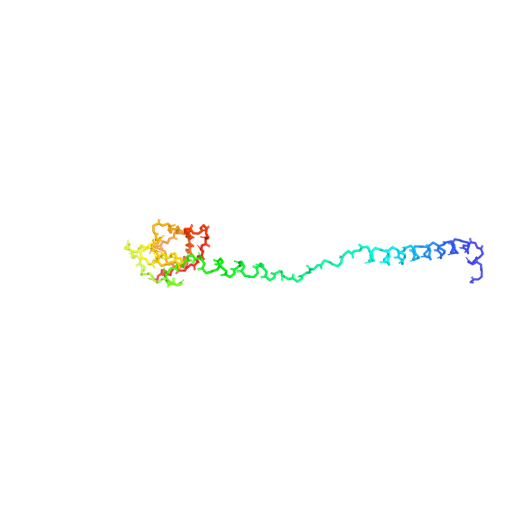 ? -15.697 -9.321 13.135 1.00 94.94 71 THR A N 1
ATOM 550 C CA . THR A 1 71 ? -16.948 -9.989 13.495 1.00 94.94 71 THR A CA 1
ATOM 551 C C . THR A 1 71 ? -18.128 -9.328 12.782 1.00 94.94 71 THR A C 1
ATOM 553 O O . THR A 1 71 ? -18.255 -8.103 12.750 1.00 94.94 71 THR A O 1
ATOM 556 N N . TYR A 1 72 ? -19.027 -10.139 12.236 1.00 94.06 72 TYR A N 1
ATOM 557 C CA . TYR A 1 72 ? -20.261 -9.701 11.599 1.00 94.06 72 TYR A CA 1
ATOM 558 C C . TYR A 1 72 ? -21.075 -8.779 12.518 1.00 94.06 72 TYR A C 1
ATOM 560 O O . TYR A 1 72 ? -21.333 -9.110 13.677 1.00 94.06 72 TYR A O 1
ATOM 568 N N . LEU A 1 73 ? -21.527 -7.643 11.970 1.00 91.88 73 LEU A N 1
ATOM 569 C CA . LEU A 1 73 ? -22.239 -6.564 12.676 1.00 91.88 73 LEU A CA 1
ATOM 570 C C . LEU A 1 73 ? -21.408 -5.771 13.697 1.00 91.88 73 LEU A C 1
ATOM 572 O O . LEU A 1 73 ? -21.992 -5.014 14.482 1.00 91.88 73 LEU A O 1
ATOM 576 N N . ASP A 1 74 ? -20.078 -5.871 13.679 1.00 92.75 74 ASP A N 1
ATOM 577 C CA . ASP A 1 74 ? -19.232 -5.010 14.502 1.00 92.75 74 ASP A CA 1
ATOM 578 C C . ASP A 1 74 ? -19.185 -3.575 13.954 1.00 92.75 74 ASP A C 1
ATOM 580 O O . ASP A 1 74 ? -18.396 -3.223 13.080 1.00 92.75 74 ASP A O 1
ATOM 584 N N . LYS A 1 75 ? -20.040 -2.713 14.508 1.00 90.25 75 LYS A N 1
ATOM 585 C CA . LYS A 1 75 ? -20.111 -1.286 14.157 1.00 90.25 75 LYS A CA 1
ATOM 586 C C . LYS A 1 75 ? -18.937 -0.462 14.687 1.00 90.25 75 LYS A C 1
ATOM 588 O O . LYS A 1 75 ? -18.841 0.712 14.344 1.00 90.25 75 LYS A O 1
ATOM 593 N N . SER A 1 76 ? -18.113 -1.027 15.569 1.00 90.50 76 SER A N 1
ATOM 594 C CA . SER A 1 76 ? -16.949 -0.335 16.126 1.00 90.50 76 SER A CA 1
ATOM 595 C C . SER A 1 76 ? -15.694 -0.506 15.273 1.00 90.50 76 SER A C 1
ATOM 597 O O . SER A 1 76 ? -14.694 0.169 15.518 1.00 90.50 76 SER A O 1
ATOM 599 N N . PHE A 1 77 ? -15.752 -1.380 14.265 1.00 91.56 77 PHE A N 1
ATOM 600 C CA . PHE A 1 77 ? -14.627 -1.642 13.390 1.00 91.56 77 PHE A CA 1
ATOM 601 C C . PHE A 1 77 ? -14.275 -0.419 12.536 1.00 91.56 77 PHE A C 1
ATOM 603 O O . PHE A 1 77 ? -15.092 0.089 11.769 1.00 91.56 77 PHE A O 1
ATOM 610 N N . ASP A 1 78 ? -13.016 0.004 12.640 1.00 90.69 78 ASP A N 1
ATOM 611 C CA . ASP A 1 78 ? -12.416 1.022 11.788 1.00 90.69 78 ASP A CA 1
ATOM 612 C C . ASP A 1 78 ? -11.039 0.540 11.325 1.00 90.69 78 ASP A C 1
ATOM 614 O O . ASP A 1 78 ? -10.140 0.264 12.126 1.00 90.69 78 ASP A O 1
ATOM 618 N N . VAL A 1 79 ? -10.881 0.452 10.005 1.00 89.31 79 VAL A N 1
ATOM 619 C CA . VAL A 1 79 ? -9.645 0.032 9.340 1.00 89.31 79 VAL A CA 1
ATOM 620 C C . VAL A 1 79 ? -8.488 0.974 9.681 1.00 89.31 79 VAL A C 1
ATOM 622 O O . VAL A 1 79 ? -7.351 0.523 9.789 1.00 89.31 79 VAL A O 1
ATOM 625 N N . THR A 1 80 ? -8.748 2.269 9.879 1.00 89.81 80 THR A N 1
ATOM 626 C CA . THR A 1 80 ? -7.696 3.267 10.131 1.00 89.81 80 THR A CA 1
ATOM 627 C C . THR A 1 80 ? -6.934 3.005 11.431 1.00 89.81 80 THR A C 1
ATOM 629 O O . THR A 1 80 ? -5.743 3.288 11.501 1.00 89.81 80 THR A O 1
ATOM 632 N N . ASN A 1 81 ? -7.574 2.383 12.425 1.00 89.75 81 ASN A N 1
ATOM 633 C CA . ASN A 1 81 ? -6.956 2.070 13.716 1.00 89.75 81 ASN A CA 1
ATOM 634 C C . ASN A 1 81 ? -6.036 0.840 13.671 1.00 89.75 81 ASN A C 1
ATOM 636 O O . ASN A 1 81 ? -5.218 0.650 14.567 1.00 89.75 81 ASN A O 1
ATOM 640 N N . GLN A 1 82 ? -6.165 0.002 12.640 1.00 90.00 82 GLN A N 1
ATOM 641 C CA . GLN A 1 82 ? -5.372 -1.222 12.473 1.00 90.00 82 GLN A CA 1
ATOM 642 C C . GLN A 1 82 ? -4.097 -0.993 11.649 1.00 90.00 82 GLN A C 1
ATOM 644 O O . GLN A 1 82 ? -3.284 -1.904 11.481 1.00 90.00 82 GLN A O 1
ATOM 649 N N . ILE A 1 83 ? -3.928 0.208 11.087 1.00 94.12 83 ILE A N 1
ATOM 650 C CA . ILE A 1 83 ? -2.891 0.500 10.101 1.00 94.12 83 ILE A CA 1
ATOM 651 C C . ILE A 1 83 ? -2.163 1.776 10.497 1.00 94.12 83 ILE A C 1
ATOM 653 O O . ILE A 1 83 ? -2.769 2.807 10.760 1.00 94.12 83 ILE A O 1
ATOM 657 N N . SER A 1 84 ? -0.838 1.721 10.488 1.00 95.44 84 SER A N 1
ATOM 658 C CA . SER A 1 84 ? 0.020 2.885 10.711 1.00 95.44 84 SER A CA 1
ATOM 659 C C . SER A 1 84 ? 1.082 2.983 9.625 1.00 95.44 84 SER A C 1
ATOM 661 O O . SER A 1 84 ? 1.297 2.053 8.843 1.00 95.44 84 SER A O 1
ATOM 663 N N . ALA A 1 85 ? 1.753 4.126 9.539 1.00 96.75 85 ALA A N 1
ATOM 664 C CA . ALA A 1 85 ? 2.836 4.318 8.589 1.00 96.75 85 ALA A CA 1
ATOM 665 C C . ALA A 1 85 ? 4.018 5.034 9.233 1.00 96.75 85 ALA A C 1
ATOM 667 O O . ALA A 1 85 ? 3.858 6.041 9.918 1.00 96.75 85 ALA A O 1
ATOM 668 N N . ARG A 1 86 ? 5.224 4.541 8.954 1.00 96.00 86 ARG A N 1
ATOM 669 C CA . ARG A 1 86 ? 6.473 5.189 9.353 1.00 96.00 86 ARG A CA 1
ATOM 670 C C . ARG A 1 86 ? 7.311 5.536 8.143 1.00 96.00 86 ARG A C 1
ATOM 672 O O . ARG A 1 86 ? 7.339 4.782 7.174 1.00 96.00 86 ARG A O 1
ATOM 679 N N . ASP A 1 87 ? 8.001 6.663 8.198 1.00 96.06 87 ASP A N 1
ATOM 680 C CA . ASP A 1 87 ? 8.991 6.997 7.184 1.00 96.06 87 ASP A CA 1
ATOM 681 C C . ASP A 1 87 ? 10.298 6.218 7.411 1.00 96.06 87 ASP A C 1
ATOM 683 O O . ASP A 1 87 ? 10.462 5.510 8.410 1.00 96.06 87 ASP A O 1
ATOM 687 N N . TYR A 1 88 ? 11.233 6.321 6.468 1.00 92.19 88 TYR A N 1
ATOM 688 C CA . TYR A 1 88 ? 12.499 5.582 6.507 1.00 92.19 88 TYR A CA 1
ATOM 689 C C . TYR A 1 88 ? 13.399 5.931 7.704 1.00 92.19 88 TYR A C 1
ATOM 691 O O . TYR A 1 88 ? 14.271 5.146 8.076 1.00 92.19 88 TYR A O 1
ATOM 699 N N . ASP A 1 89 ? 13.216 7.113 8.288 1.00 92.19 89 ASP A N 1
ATOM 700 C CA . ASP A 1 89 ? 13.914 7.596 9.480 1.00 92.19 89 ASP A CA 1
ATOM 701 C C . ASP A 1 89 ? 13.209 7.185 10.788 1.00 92.19 89 ASP A C 1
ATOM 703 O O . ASP A 1 89 ? 13.695 7.474 11.880 1.00 92.19 89 ASP A O 1
ATOM 707 N N . GLY A 1 90 ? 12.076 6.483 10.683 1.00 91.62 90 GLY A N 1
ATOM 708 C CA . GLY A 1 90 ? 11.270 6.031 11.810 1.00 91.62 90 GLY A CA 1
ATOM 709 C C . GLY A 1 90 ? 10.239 7.046 12.304 1.00 91.62 90 GLY A C 1
ATOM 710 O O . GLY A 1 90 ? 9.524 6.729 13.258 1.00 91.62 90 GLY A O 1
ATOM 711 N N . LYS A 1 91 ? 10.123 8.222 11.671 1.00 94.75 91 LYS A N 1
ATOM 712 C CA . LYS A 1 91 ? 9.093 9.218 11.984 1.00 94.75 91 LYS A CA 1
ATOM 713 C C . LYS A 1 91 ? 7.700 8.681 11.669 1.00 94.75 91 LYS A C 1
ATOM 715 O O . LYS A 1 91 ? 7.487 8.056 10.631 1.00 94.75 91 LYS A O 1
ATOM 720 N N . ASP A 1 92 ? 6.743 8.953 12.551 1.00 96.38 92 ASP A N 1
ATOM 721 C CA . ASP A 1 92 ? 5.341 8.631 12.302 1.00 96.38 92 ASP A CA 1
ATOM 722 C C . ASP A 1 92 ? 4.767 9.561 11.224 1.00 96.38 92 ASP A C 1
ATOM 724 O O . ASP A 1 92 ? 4.863 10.789 11.310 1.00 96.38 92 ASP A O 1
ATOM 728 N N . ILE A 1 93 ? 4.212 8.959 10.178 1.00 96.12 93 ILE A N 1
ATOM 729 C CA . ILE A 1 93 ? 3.558 9.646 9.063 1.00 96.12 93 ILE A CA 1
ATOM 730 C C . ILE A 1 93 ? 2.155 9.082 8.819 1.00 96.12 93 ILE A C 1
ATOM 732 O O . ILE A 1 93 ? 1.628 9.209 7.711 1.00 96.12 93 ILE A O 1
ATOM 736 N N . THR A 1 94 ? 1.548 8.464 9.836 1.00 95.88 94 THR A N 1
ATOM 737 C CA . THR A 1 94 ? 0.205 7.872 9.771 1.00 95.88 94 THR A CA 1
ATOM 738 C C . THR A 1 94 ? -0.843 8.892 9.321 1.00 95.88 94 THR A C 1
ATOM 740 O O . THR A 1 94 ? -1.678 8.567 8.484 1.00 95.88 94 THR A O 1
ATOM 743 N N . ASP A 1 95 ? -0.709 10.166 9.702 1.00 94.88 95 ASP A N 1
ATOM 744 C CA . ASP A 1 95 ? -1.590 11.257 9.247 1.00 94.88 95 ASP A CA 1
ATOM 745 C C . ASP A 1 95 ? -1.584 11.479 7.720 1.00 94.88 95 ASP A C 1
ATOM 747 O O . ASP A 1 95 ? -2.496 12.083 7.155 1.00 94.88 95 ASP A O 1
ATOM 751 N N . LYS A 1 96 ? -0.537 11.018 7.020 1.00 94.75 96 LYS A N 1
ATOM 752 C CA . LYS A 1 96 ? -0.409 11.108 5.554 1.00 94.75 96 LYS A CA 1
ATOM 753 C C . LYS A 1 96 ? -0.935 9.858 4.841 1.00 94.75 96 LYS A C 1
ATOM 755 O O . LYS A 1 96 ? -0.911 9.820 3.603 1.00 94.75 96 LYS A O 1
ATOM 760 N N . LEU A 1 97 ? -1.346 8.829 5.583 1.00 95.69 97 LEU A N 1
ATOM 761 C CA . LEU A 1 97 ? -1.840 7.570 5.042 1.00 95.69 97 LEU A CA 1
ATOM 762 C C . LEU A 1 97 ? -3.189 7.786 4.350 1.00 95.69 97 LEU A C 1
ATOM 764 O O . LEU A 1 97 ? -4.100 8.409 4.885 1.00 95.69 97 LEU A O 1
ATOM 768 N N . LYS A 1 98 ? -3.321 7.254 3.135 1.00 95.19 98 LYS A N 1
ATOM 769 C CA . LYS A 1 98 ? -4.574 7.244 2.378 1.00 95.19 98 LYS A CA 1
ATOM 770 C C . LYS A 1 98 ? -5.026 5.810 2.180 1.00 95.19 98 LYS A C 1
ATOM 772 O O . LYS A 1 98 ? -4.320 5.035 1.535 1.00 95.19 98 LYS A O 1
ATOM 777 N N . ILE A 1 99 ? -6.199 5.488 2.707 1.00 95.12 99 ILE A N 1
ATOM 778 C CA . ILE A 1 99 ? -6.823 4.172 2.587 1.00 95.12 99 ILE A CA 1
ATOM 779 C C . ILE A 1 99 ? -7.931 4.269 1.538 1.00 95.12 99 ILE A C 1
ATOM 781 O O . ILE A 1 99 ? -8.734 5.200 1.553 1.00 95.12 99 ILE A O 1
ATOM 785 N N . TYR A 1 100 ? -7.937 3.329 0.600 1.00 94.81 100 TYR A N 1
ATOM 786 C CA . TYR A 1 100 ? -8.948 3.196 -0.441 1.00 94.81 100 TYR A CA 1
ATOM 787 C C . TYR A 1 100 ? -9.609 1.828 -0.330 1.00 94.81 100 TYR A C 1
ATOM 789 O O . TYR A 1 100 ? -8.916 0.823 -0.179 1.00 94.81 100 TYR A O 1
ATOM 797 N N . GLY A 1 101 ? -10.926 1.796 -0.487 1.00 91.94 101 GLY A N 1
ATOM 798 C CA . GLY A 1 101 ? -11.748 0.610 -0.264 1.00 91.94 101 GLY A CA 1
ATOM 799 C C . GLY A 1 101 ? -12.736 0.873 0.864 1.00 91.94 101 GLY A C 1
ATOM 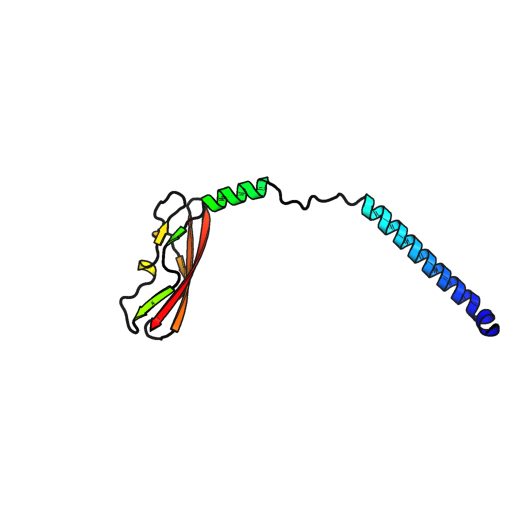800 O O . GLY A 1 101 ? -12.449 1.658 1.764 1.00 91.94 101 GLY A O 1
ATOM 801 N N . ASP A 1 102 ? -13.899 0.247 0.766 1.00 90.56 102 ASP A N 1
ATOM 802 C CA . ASP A 1 102 ? -14.962 0.329 1.761 1.00 90.56 102 ASP A CA 1
ATOM 803 C C . ASP A 1 102 ? -15.236 -1.083 2.278 1.00 90.56 102 ASP A C 1
ATOM 805 O O . ASP A 1 102 ? -15.222 -2.042 1.498 1.00 90.56 102 ASP A O 1
ATOM 809 N N . VAL A 1 103 ? -15.411 -1.212 3.591 1.00 92.81 103 VAL A N 1
ATOM 810 C CA . VAL A 1 103 ? -15.643 -2.497 4.257 1.00 92.81 103 VAL A CA 1
ATOM 811 C C . VAL A 1 103 ? -17.038 -2.465 4.846 1.00 92.81 103 VAL A C 1
ATOM 813 O O . VAL A 1 103 ? -17.303 -1.730 5.794 1.00 92.81 103 VAL A O 1
ATOM 816 N N . ASP A 1 104 ? -17.920 -3.295 4.302 1.00 93.56 104 ASP A N 1
ATOM 817 C CA . ASP A 1 104 ? -19.283 -3.403 4.796 1.00 93.56 104 ASP A CA 1
ATOM 818 C C . ASP A 1 104 ? -19.398 -4.535 5.825 1.00 93.56 104 ASP A C 1
ATOM 820 O O . ASP A 1 104 ? -19.440 -5.720 5.494 1.00 93.56 104 ASP A O 1
ATOM 824 N N . VAL A 1 105 ? -19.481 -4.161 7.102 1.00 94.31 105 VAL A N 1
ATOM 825 C CA . VAL A 1 105 ? -19.627 -5.102 8.228 1.00 94.31 105 VAL A CA 1
ATOM 826 C C . VAL A 1 105 ? -21.006 -5.779 8.292 1.00 94.31 105 VAL A C 1
ATOM 828 O O . VAL A 1 105 ? -21.196 -6.717 9.071 1.00 94.31 105 VAL A O 1
ATOM 831 N N . PHE A 1 106 ? -21.975 -5.328 7.485 1.00 94.00 106 PHE A N 1
ATOM 832 C CA . PHE A 1 106 ? -23.309 -5.925 7.355 1.00 94.00 106 PHE A CA 1
ATOM 833 C C . PHE A 1 106 ? -23.377 -6.994 6.264 1.00 94.00 106 PHE A C 1
ATOM 835 O O . PHE A 1 106 ? -24.386 -7.694 6.159 1.00 94.00 106 PHE A O 1
ATOM 842 N N . HIS A 1 107 ? -22.309 -7.173 5.487 1.00 95.12 107 HIS A N 1
ATOM 843 C CA . HIS A 1 107 ? -22.218 -8.218 4.481 1.00 95.12 107 HIS A CA 1
ATOM 844 C C . HIS A 1 107 ? -20.957 -9.049 4.708 1.00 95.12 107 HIS A C 1
ATOM 846 O O . HIS A 1 107 ? -19.832 -8.557 4.657 1.00 95.12 107 HIS A O 1
ATOM 852 N N . ARG A 1 108 ? -21.140 -10.349 4.948 1.00 96.06 108 ARG A N 1
ATOM 853 C CA . ARG A 1 108 ? -20.018 -11.287 5.048 1.00 96.06 108 ARG A CA 1
ATOM 854 C C . ARG A 1 108 ? -19.278 -11.361 3.721 1.00 96.06 108 ARG A C 1
ATOM 856 O O . ARG A 1 108 ? -19.908 -11.462 2.667 1.00 96.06 108 ARG A O 1
ATOM 863 N N . GLY A 1 109 ? -17.954 -11.364 3.774 1.00 95.94 109 GLY A N 1
ATOM 864 C CA . GLY A 1 109 ? -17.139 -11.382 2.569 1.00 95.94 109 GLY A CA 1
ATOM 865 C C . GLY A 1 109 ? -15.703 -10.950 2.808 1.00 95.94 109 GLY A C 1
ATOM 866 O O . GLY A 1 109 ? -15.300 -10.641 3.927 1.00 95.94 109 GLY A O 1
ATOM 867 N N . VAL A 1 110 ? -14.936 -10.943 1.719 1.00 96.56 110 VAL A N 1
ATOM 868 C CA . VAL A 1 110 ? -13.547 -10.480 1.699 1.00 96.56 110 VAL A CA 1
ATOM 869 C C . VAL A 1 110 ? -13.487 -9.144 0.971 1.00 96.56 110 VAL A C 1
ATOM 871 O O . VAL A 1 110 ? -13.831 -9.053 -0.209 1.00 96.56 110 VAL A O 1
ATOM 874 N N . TYR A 1 111 ? -13.016 -8.120 1.668 1.00 96.00 111 TYR A N 1
ATOM 875 C CA . TYR A 1 111 ? -12.883 -6.756 1.178 1.00 96.00 111 TYR A CA 1
ATOM 876 C C . TYR A 1 111 ? -11.412 -6.436 0.948 1.00 96.00 111 TYR A C 1
ATOM 878 O O . TYR A 1 111 ? -10.571 -6.665 1.813 1.00 96.00 111 TYR A O 1
ATOM 886 N N . ASN A 1 112 ? -11.093 -5.895 -0.226 1.00 95.62 112 ASN A N 1
ATOM 887 C CA . ASN A 1 112 ? -9.735 -5.477 -0.556 1.00 95.62 112 ASN A CA 1
ATOM 888 C C . ASN A 1 112 ? -9.568 -3.990 -0.255 1.00 95.62 112 ASN A C 1
ATOM 890 O O . ASN A 1 112 ? -10.261 -3.154 -0.836 1.00 95.62 112 ASN A O 1
ATOM 894 N N . ILE A 1 113 ? -8.595 -3.668 0.588 1.00 95.88 113 ILE A N 1
ATOM 895 C CA . ILE A 1 113 ? -8.217 -2.298 0.924 1.00 95.88 113 ILE A CA 1
ATOM 896 C C . ILE A 1 113 ? -6.811 -2.005 0.410 1.00 95.88 113 ILE A C 1
ATOM 898 O O . ILE A 1 113 ? -5.908 -2.843 0.444 1.00 95.88 113 ILE A O 1
ATOM 902 N N . LYS A 1 114 ? -6.624 -0.791 -0.099 1.00 96.25 114 LYS A N 1
ATOM 903 C CA . LYS A 1 114 ? -5.361 -0.299 -0.644 1.00 96.25 114 LYS A CA 1
ATOM 904 C C . LYS A 1 114 ? -4.898 0.903 0.155 1.00 96.25 114 LYS A C 1
ATOM 906 O O . LYS A 1 114 ? -5.532 1.953 0.139 1.00 96.25 114 LYS A O 1
ATOM 911 N N . CYS A 1 115 ? -3.742 0.762 0.775 1.00 95.62 115 CYS A N 1
ATOM 912 C CA . CYS A 1 115 ? -3.098 1.793 1.563 1.00 95.62 115 CYS A CA 1
ATOM 913 C C . CYS A 1 115 ? -1.972 2.432 0.756 1.00 95.62 115 CYS A C 1
ATOM 915 O O . CYS A 1 115 ? -1.151 1.738 0.152 1.00 95.62 115 CYS A O 1
ATOM 917 N N . ILE A 1 116 ? -1.934 3.761 0.734 1.00 96.38 116 ILE A N 1
ATOM 918 C CA . ILE A 1 116 ? -0.926 4.544 0.023 1.00 96.38 116 ILE A CA 1
ATOM 919 C C . ILE A 1 116 ? -0.395 5.616 0.963 1.00 96.38 116 ILE A C 1
ATOM 921 O O . ILE A 1 116 ? -1.162 6.418 1.489 1.00 96.38 116 ILE A O 1
ATOM 925 N N . VAL A 1 117 ? 0.923 5.686 1.112 1.00 96.94 117 VAL A N 1
ATOM 926 C CA . VAL A 1 117 ? 1.588 6.742 1.881 1.00 96.94 117 VAL A CA 1
ATOM 927 C C . VAL A 1 117 ? 2.743 7.329 1.082 1.00 96.94 117 VAL A C 1
ATOM 929 O O . VAL A 1 117 ? 3.386 6.637 0.288 1.00 96.94 117 VAL A O 1
ATOM 932 N N . ARG A 1 118 ? 2.993 8.628 1.262 1.00 95.19 118 ARG A N 1
ATOM 933 C CA . ARG A 1 118 ? 4.133 9.331 0.671 1.00 95.19 118 ARG A CA 1
ATOM 934 C C . ARG A 1 118 ? 5.050 9.836 1.782 1.00 95.19 118 ARG A C 1
ATOM 936 O O . ARG A 1 118 ? 4.606 10.627 2.612 1.00 95.19 118 ARG A O 1
ATOM 943 N N . GLY A 1 119 ? 6.300 9.380 1.766 1.00 92.81 119 GLY A N 1
ATOM 944 C CA . GLY A 1 119 ? 7.342 9.808 2.700 1.00 92.81 119 GLY A CA 1
ATOM 945 C C . GLY A 1 119 ? 7.864 11.208 2.374 1.00 92.81 119 GLY A C 1
ATOM 946 O O . GLY A 1 119 ? 7.527 11.795 1.338 1.00 92.81 119 GLY A O 1
ATOM 947 N N . GLU A 1 120 ? 8.705 11.750 3.246 1.00 89.75 120 GLU A N 1
ATOM 948 C CA . GLU A 1 120 ? 9.315 13.077 3.100 1.00 89.75 120 GLU A CA 1
ATOM 949 C C . GLU A 1 120 ? 10.325 13.135 1.952 1.00 89.75 120 GLU A C 1
ATOM 951 O O . GLU A 1 120 ? 10.438 14.155 1.276 1.00 89.75 120 GLU A O 1
ATOM 956 N N . SER A 1 121 ? 10.952 11.999 1.634 1.00 88.12 121 SER A N 1
ATOM 957 C CA . SER A 1 121 ? 11.785 11.804 0.438 1.00 88.12 121 SER A CA 1
ATOM 958 C C . SER A 1 1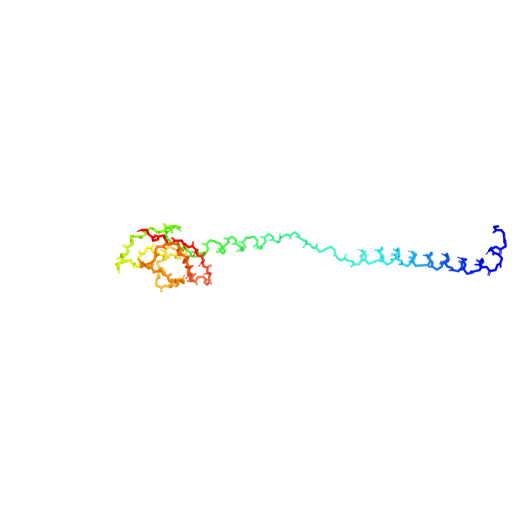21 ? 11.006 11.933 -0.882 1.00 88.12 121 SER A C 1
ATOM 960 O O . SER A 1 121 ? 11.587 11.902 -1.965 1.00 88.12 121 SER A O 1
ATOM 962 N N . GLY A 1 122 ? 9.674 12.039 -0.818 1.00 89.06 122 GLY A N 1
ATOM 963 C CA . GLY A 1 122 ? 8.792 12.086 -1.977 1.00 89.06 122 GLY A CA 1
ATOM 964 C C . GLY A 1 122 ? 8.486 10.712 -2.577 1.00 89.06 122 GLY A C 1
ATOM 965 O O . GLY A 1 122 ? 7.682 10.652 -3.517 1.00 89.06 122 GLY A O 1
ATOM 966 N N . ILE A 1 123 ? 9.058 9.637 -2.027 1.00 91.75 123 ILE A N 1
ATOM 967 C CA . ILE A 1 123 ? 8.821 8.246 -2.423 1.00 91.75 123 ILE A CA 1
ATOM 968 C C . ILE A 1 123 ? 7.470 7.770 -1.877 1.00 91.75 123 ILE A C 1
ATOM 970 O O . ILE A 1 123 ? 7.032 8.174 -0.798 1.00 91.75 123 ILE A O 1
ATOM 974 N N . LYS A 1 124 ? 6.777 6.932 -2.654 1.00 94.00 124 LYS A N 1
ATOM 975 C CA . LYS A 1 124 ? 5.472 6.372 -2.295 1.00 94.00 124 LYS A CA 1
ATOM 976 C C . LYS A 1 124 ? 5.596 4.888 -1.986 1.00 94.00 124 LYS A C 1
ATOM 978 O O . LYS A 1 124 ? 6.257 4.171 -2.732 1.00 94.00 124 LYS A O 1
ATOM 983 N N . SER A 1 125 ? 4.861 4.446 -0.975 1.00 95.12 125 SER A N 1
ATOM 984 C CA . SER A 1 125 ? 4.655 3.031 -0.678 1.00 95.12 125 SER A CA 1
ATOM 985 C C . SER A 1 125 ? 3.179 2.691 -0.792 1.00 95.12 125 SER A C 1
ATOM 987 O O . SER A 1 125 ? 2.313 3.484 -0.416 1.00 95.12 125 SER A O 1
ATOM 989 N N . ILE A 1 126 ? 2.908 1.519 -1.358 1.00 95.69 126 ILE A N 1
ATOM 990 C CA . ILE A 1 126 ? 1.564 1.002 -1.595 1.00 95.69 126 ILE A CA 1
ATOM 991 C C . ILE A 1 126 ? 1.500 -0.388 -0.976 1.00 95.69 126 ILE A C 1
ATOM 993 O O . ILE A 1 126 ? 2.381 -1.209 -1.229 1.00 95.69 126 ILE A O 1
ATOM 997 N N . ARG A 1 127 ? 0.455 -0.650 -0.194 1.00 95.06 127 ARG A N 1
ATOM 998 C CA . ARG A 1 127 ? 0.189 -1.959 0.403 1.00 95.06 127 ARG A CA 1
ATOM 999 C C . ARG A 1 127 ? -1.278 -2.319 0.202 1.00 95.06 127 ARG A C 1
ATOM 1001 O O . ARG A 1 127 ? -2.145 -1.490 0.459 1.00 95.06 127 ARG A O 1
ATOM 1008 N N . ASN A 1 128 ? -1.543 -3.529 -0.278 1.00 95.69 128 ASN A N 1
ATOM 1009 C CA . ASN A 1 128 ? -2.897 -4.075 -0.367 1.00 95.69 128 ASN A CA 1
ATOM 1010 C C . ASN A 1 128 ? -3.098 -5.044 0.798 1.00 95.69 128 ASN A C 1
ATOM 1012 O O . ASN A 1 128 ? -2.185 -5.809 1.102 1.00 95.69 128 ASN A O 1
ATOM 1016 N N . MET A 1 129 ? -4.260 -4.991 1.436 1.00 94.81 129 MET A N 1
ATOM 1017 C CA . MET A 1 129 ? -4.615 -5.812 2.595 1.00 94.81 129 MET A CA 1
ATOM 1018 C C . MET A 1 129 ? -6.044 -6.328 2.406 1.00 94.81 129 MET A C 1
ATOM 1020 O O . MET A 1 129 ? -6.839 -5.721 1.680 1.00 94.81 129 MET A O 1
ATOM 1024 N N . ASN A 1 130 ? -6.363 -7.450 3.042 1.00 96.12 130 ASN A N 1
ATOM 1025 C CA . ASN A 1 130 ? -7.691 -8.051 3.000 1.00 96.12 130 ASN A CA 1
ATOM 1026 C C . ASN A 1 130 ? -8.388 -7.894 4.346 1.00 96.12 130 ASN A C 1
ATOM 1028 O O . ASN A 1 130 ? -7.787 -8.130 5.388 1.00 96.12 130 ASN A O 1
ATOM 1032 N N . VAL A 1 131 ? -9.672 -7.561 4.321 1.00 96.06 131 VAL A N 1
ATOM 1033 C CA . VAL A 1 131 ? -10.532 -7.578 5.504 1.00 96.06 131 VAL A CA 1
ATOM 1034 C C . VAL A 1 131 ? -11.586 -8.653 5.313 1.00 96.06 131 VAL A C 1
ATOM 1036 O O . VAL A 1 131 ? -12.305 -8.645 4.316 1.00 96.06 131 VAL A O 1
ATOM 1039 N N . VAL A 1 132 ? -11.651 -9.600 6.240 1.00 96.69 132 VAL A N 1
ATOM 1040 C CA . VAL A 1 132 ? -12.583 -10.727 6.209 1.00 96.69 132 VAL A CA 1
ATOM 1041 C C . VAL A 1 132 ? -13.659 -10.479 7.254 1.00 96.69 132 VAL A C 1
ATOM 1043 O O . VAL A 1 132 ? -13.352 -10.384 8.439 1.00 96.69 132 VAL A O 1
ATOM 1046 N N . VAL A 1 133 ? -14.909 -10.366 6.808 1.00 96.62 133 VAL A N 1
ATOM 1047 C CA . VAL A 1 133 ? -16.078 -10.212 7.683 1.00 96.62 133 VAL A CA 1
ATOM 1048 C C . VAL A 1 133 ? -16.764 -11.568 7.830 1.00 96.62 133 VAL A C 1
ATOM 1050 O O . VAL A 1 133 ? -17.269 -12.106 6.837 1.00 96.62 133 VAL A O 1
ATOM 1053 N N . GLU A 1 134 ? -16.798 -12.099 9.056 1.00 92.75 134 GLU A N 1
ATOM 1054 C CA . GLU A 1 134 ? -17.333 -13.431 9.403 1.00 92.75 134 GLU A CA 1
ATOM 1055 C C . GLU A 1 134 ? -18.412 -13.417 10.497 1.00 92.75 134 GLU A C 1
ATOM 1057 O O . GLU A 1 134 ? -18.296 -12.652 11.475 1.00 92.75 134 GLU A O 1
#

Radius of gyration: 34.04 Å; chains: 1; bounding box: 53×44×93 Å